Protein AF-A0A8T7L2A3-F1 (afdb_monomer_lite)

Secondary structure (DSSP, 8-state):
-HHHHHHHHHHHHHHHHHHHTT-TTHHHHHHHHHHHHHHHHHHHSTTTHHHHHTT-

Radius of gyration: 16.55 Å; chains: 1; bounding box: 22×34×40 Å

Structure (mmCIF, N/CA/C/O backbone):
data_AF-A0A8T7L2A3-F1
#
_entry.id   AF-A0A8T7L2A3-F1
#
loop_
_atom_site.group_PDB
_atom_site.id
_atom_site.type_symbol
_atom_site.label_atom_id
_atom_site.label_alt_id
_atom_site.label_comp_id
_atom_site.label_asym_id
_atom_site.label_entity_id
_atom_site.label_seq_id
_atom_site.pdbx_PDB_ins_code
_atom_site.Cartn_x
_atom_site.Cartn_y
_atom_site.Cartn_z
_atom_site.occupancy
_atom_site.B_iso_or_equiv
_atom_site.auth_seq_id
_atom_site.auth_comp_id
_atom_site.auth_asym_id
_atom_site.auth_atom_id
_atom_site.pdbx_PDB_model_num
ATOM 1 N N . MET A 1 1 ? 4.482 -26.288 7.716 1.00 61.12 1 MET A N 1
ATOM 2 C CA . MET A 1 1 ? 3.064 -25.922 7.453 1.00 61.12 1 MET A CA 1
ATOM 3 C C . MET A 1 1 ? 2.455 -25.082 8.578 1.00 61.12 1 MET A C 1
ATOM 5 O O . MET A 1 1 ? 1.835 -24.080 8.258 1.00 61.12 1 MET A O 1
ATOM 9 N N . ARG A 1 2 ? 2.663 -25.404 9.870 1.00 72.25 2 ARG A N 1
ATOM 10 C CA . ARG A 1 2 ? 2.196 -24.576 11.011 1.00 72.25 2 ARG A CA 1
ATOM 11 C C . ARG A 1 2 ? 2.657 -23.111 10.964 1.00 72.25 2 ARG A C 1
ATOM 13 O O . ARG A 1 2 ? 1.874 -22.223 11.277 1.00 72.25 2 ARG A O 1
ATOM 20 N N . ASP A 1 3 ? 3.882 -22.855 10.513 1.00 76.62 3 ASP A N 1
ATOM 21 C CA . ASP A 1 3 ? 4.462 -21.502 10.511 1.00 76.62 3 ASP A CA 1
ATOM 22 C C . ASP A 1 3 ? 3.796 -20.561 9.502 1.00 76.62 3 ASP A C 1
ATOM 24 O O . ASP A 1 3 ? 3.735 -19.354 9.715 1.00 76.62 3 ASP A O 1
ATOM 28 N N . PHE A 1 4 ? 3.261 -21.106 8.407 1.00 77.00 4 PHE A N 1
ATOM 29 C CA . PHE A 1 4 ? 2.532 -20.329 7.407 1.00 77.00 4 PHE A CA 1
ATOM 30 C C . PHE A 1 4 ? 1.209 -19.804 7.977 1.00 77.00 4 PHE A C 1
ATOM 32 O O . PHE A 1 4 ? 0.925 -18.611 7.889 1.00 77.00 4 PHE A O 1
ATOM 39 N N . PHE A 1 5 ? 0.451 -20.670 8.655 1.00 77.06 5 PHE A N 1
ATOM 40 C CA . PHE A 1 5 ? -0.780 -20.280 9.344 1.00 77.06 5 PHE A CA 1
ATOM 41 C C . PHE A 1 5 ? -0.517 -19.287 10.481 1.00 77.06 5 PHE A C 1
ATOM 43 O O . PHE A 1 5 ? -1.285 -18.343 10.651 1.00 77.06 5 PHE A O 1
ATOM 50 N N . ALA A 1 6 ? 0.598 -19.436 11.206 1.00 79.31 6 ALA A N 1
ATOM 51 C CA . ALA A 1 6 ? 1.000 -18.471 12.227 1.00 79.31 6 ALA A CA 1
ATOM 52 C C . ALA A 1 6 ? 1.261 -17.074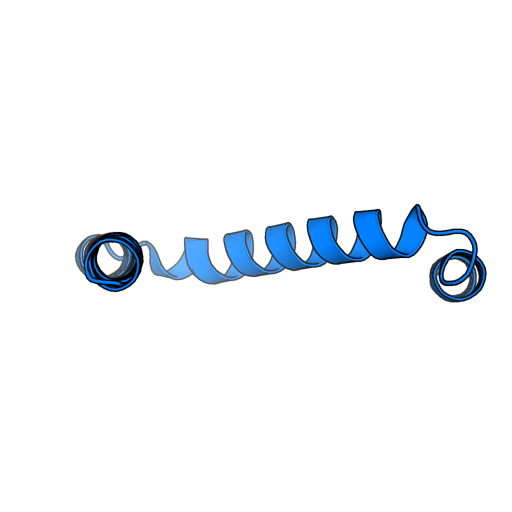 11.626 1.00 79.31 6 ALA A C 1
ATOM 54 O O . ALA A 1 6 ? 0.791 -16.073 12.160 1.00 79.31 6 ALA A O 1
ATOM 55 N N . ARG A 1 7 ? 1.938 -16.995 10.469 1.00 80.62 7 ARG A N 1
ATOM 56 C CA . ARG A 1 7 ? 2.190 -15.727 9.753 1.00 80.62 7 ARG A CA 1
ATOM 57 C C . ARG A 1 7 ? 0.913 -15.080 9.219 1.00 80.62 7 ARG A C 1
ATOM 59 O O . ARG A 1 7 ? 0.776 -13.863 9.295 1.00 80.62 7 ARG A O 1
ATOM 66 N N . MET A 1 8 ? -0.030 -15.877 8.713 1.00 83.94 8 MET A N 1
ATOM 67 C CA . MET A 1 8 ? -1.348 -15.369 8.316 1.00 83.94 8 MET A CA 1
ATOM 68 C C . MET A 1 8 ? -2.131 -14.811 9.514 1.00 83.94 8 MET A C 1
ATOM 70 O O . MET A 1 8 ? -2.822 -13.805 9.368 1.00 83.94 8 MET A O 1
ATOM 74 N N . GLY A 1 9 ? -1.976 -15.409 10.702 1.00 88.88 9 GLY A N 1
ATOM 75 C CA . GLY A 1 9 ? -2.556 -14.902 11.949 1.00 88.88 9 GLY A CA 1
ATOM 76 C C . GLY A 1 9 ? -2.094 -13.482 12.293 1.00 88.88 9 GLY A C 1
ATOM 77 O O . GLY A 1 9 ? -2.923 -12.635 12.615 1.00 88.88 9 GLY A O 1
ATOM 78 N N . ILE A 1 10 ? -0.803 -13.185 12.108 1.00 90.06 10 ILE A N 1
ATOM 79 C CA . ILE A 1 10 ? -0.223 -11.852 12.364 1.00 90.06 10 ILE A CA 1
ATOM 80 C C . ILE A 1 10 ? -0.871 -10.774 11.477 1.00 90.06 10 ILE A C 1
ATOM 82 O O . ILE A 1 10 ? -1.166 -9.673 11.942 1.00 90.06 10 ILE A O 1
ATOM 86 N N . LEU A 1 11 ? -1.139 -11.083 10.203 1.00 88.94 11 LEU A N 1
ATOM 87 C CA . LEU A 1 11 ? -1.835 -10.156 9.301 1.00 88.94 11 LEU A CA 1
ATOM 88 C C . LEU A 1 11 ? -3.275 -9.890 9.763 1.00 88.94 11 LEU A C 1
ATOM 90 O O . LEU A 1 11 ? -3.740 -8.752 9.710 1.00 88.94 11 LEU A O 1
ATOM 94 N N . GLY A 1 12 ? -3.967 -10.919 10.258 1.00 90.62 12 GLY A N 1
ATOM 95 C CA . GLY A 1 12 ? -5.303 -10.779 10.838 1.00 90.62 12 GLY A CA 1
ATOM 96 C C . GLY A 1 12 ? -5.316 -9.898 12.091 1.00 90.62 12 GLY A C 1
ATOM 97 O O . GLY A 1 12 ? -6.177 -9.028 12.221 1.00 90.62 12 GLY A O 1
ATOM 98 N N . GLU A 1 13 ? -4.334 -10.061 12.981 1.00 93.38 13 GLU A N 1
ATOM 99 C CA . GLU A 1 13 ? -4.174 -9.224 14.178 1.00 93.38 13 GLU A CA 1
ATOM 100 C C . GLU A 1 13 ? -3.902 -7.756 13.826 1.00 93.38 13 GLU A C 1
ATOM 102 O O . GLU A 1 13 ? -4.493 -6.854 14.428 1.00 93.38 13 GLU A O 1
ATOM 107 N N . LEU A 1 14 ? -3.071 -7.502 12.809 1.00 90.62 14 LEU A N 1
ATOM 108 C CA . LEU A 1 14 ? -2.807 -6.156 12.304 1.00 90.62 14 LEU A CA 1
ATOM 109 C C . LEU A 1 14 ? -4.082 -5.498 11.756 1.00 90.62 14 LEU A C 1
ATOM 111 O O . LEU A 1 14 ? -4.381 -4.350 12.089 1.00 90.62 14 LEU A O 1
ATOM 115 N N . LEU A 1 15 ? -4.868 -6.222 10.955 1.00 90.50 15 LEU A N 1
ATOM 116 C CA . LEU A 1 15 ? -6.141 -5.718 10.428 1.00 90.50 15 LEU A CA 1
ATOM 117 C C . LEU A 1 15 ? -7.152 -5.447 11.552 1.00 90.50 15 LEU A C 1
ATOM 119 O O . LEU A 1 15 ? -7.804 -4.399 11.559 1.00 90.50 15 LEU A O 1
ATOM 123 N N . ALA A 1 16 ? -7.239 -6.337 12.543 1.00 92.38 16 ALA A N 1
ATOM 124 C CA . ALA A 1 16 ? -8.086 -6.143 13.716 1.00 92.38 16 ALA A CA 1
ATOM 125 C C . ALA A 1 16 ? -7.665 -4.906 14.531 1.00 92.38 16 ALA A C 1
ATOM 127 O O . ALA A 1 16 ? -8.515 -4.145 15.001 1.00 92.38 16 ALA A O 1
ATOM 128 N N . PHE A 1 17 ? -6.360 -4.661 14.668 1.00 93.56 17 PHE A N 1
ATOM 129 C CA . PHE A 1 17 ? -5.817 -3.466 15.311 1.00 93.56 17 PHE A CA 1
ATOM 130 C C . PHE A 1 17 ? -6.199 -2.179 14.569 1.00 93.56 17 PHE A C 1
ATOM 132 O O . PHE A 1 17 ? -6.654 -1.221 15.204 1.00 93.56 17 PHE A O 1
ATOM 139 N N . LEU A 1 18 ? -6.070 -2.161 13.236 1.00 93.69 18 LEU A N 1
ATOM 140 C CA . LEU A 1 18 ? -6.463 -1.015 12.410 1.00 93.69 18 LEU A CA 1
ATOM 141 C C . LEU A 1 18 ? -7.952 -0.690 12.585 1.00 93.69 18 LEU A C 1
ATOM 143 O O . LEU A 1 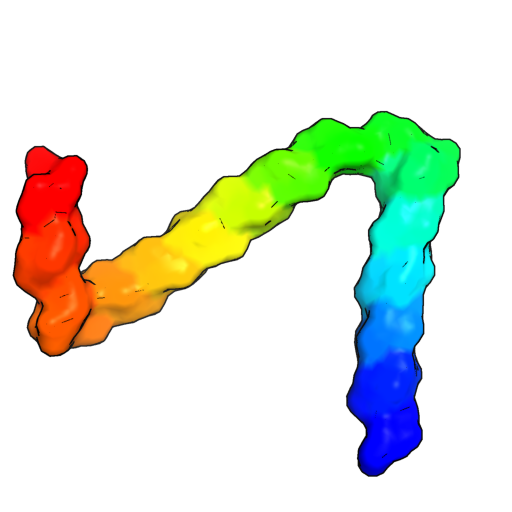18 ? -8.308 0.479 12.752 1.00 93.69 18 LEU A O 1
ATOM 147 N N . TRP A 1 19 ? -8.811 -1.713 12.641 1.00 93.56 19 TRP A N 1
ATOM 148 C CA . TRP A 1 19 ? -10.244 -1.541 12.890 1.00 93.56 19 TRP A CA 1
ATOM 149 C C . TRP A 1 19 ? -10.545 -1.006 14.291 1.00 93.56 19 TRP A C 1
ATOM 151 O O . TRP A 1 19 ? -11.321 -0.059 14.432 1.00 93.56 19 TRP A O 1
ATOM 161 N N . LYS A 1 20 ? -9.897 -1.558 15.328 1.00 95.94 20 LYS A N 1
ATOM 162 C CA . LYS A 1 20 ? -10.061 -1.095 16.717 1.00 95.94 20 LYS A CA 1
ATOM 163 C C . LYS A 1 20 ? -9.669 0.372 16.891 1.00 95.94 20 LYS A C 1
ATOM 165 O O . LYS A 1 20 ? -10.322 1.085 17.646 1.00 95.94 20 LYS A O 1
ATOM 170 N N . ARG A 1 21 ? -8.630 0.835 16.188 1.00 95.94 21 ARG A N 1
ATOM 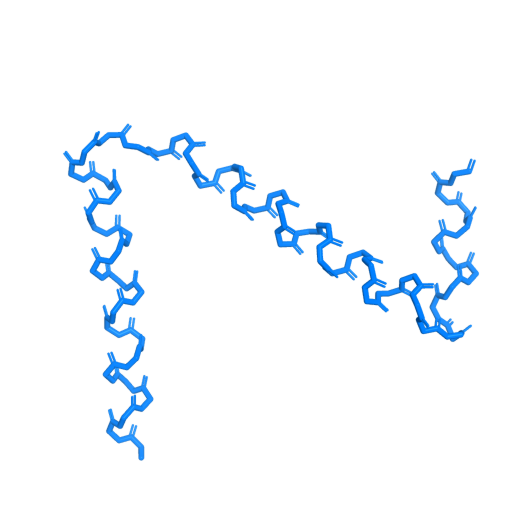171 C CA . ARG A 1 21 ? -8.156 2.231 16.243 1.00 95.94 21 ARG A CA 1
ATOM 172 C C . ARG A 1 21 ? -8.814 3.169 15.237 1.00 95.94 21 ARG A C 1
ATOM 174 O O . ARG A 1 21 ? -8.446 4.336 15.176 1.00 95.94 21 ARG A O 1
ATOM 181 N N . LYS A 1 22 ? -9.786 2.680 14.468 1.00 93.94 22 LYS A N 1
ATOM 182 C CA . LYS A 1 22 ? -10.465 3.442 13.417 1.00 93.94 22 LYS A CA 1
ATOM 183 C C . LYS A 1 22 ? -9.553 3.951 12.290 1.00 93.94 22 LYS A C 1
ATOM 185 O O . LYS A 1 22 ? -9.863 4.931 11.619 1.00 93.94 22 LYS A O 1
ATOM 190 N N . LEU A 1 23 ? -8.442 3.260 12.040 1.00 95.06 23 LEU A N 1
ATOM 191 C CA . LEU A 1 23 ? -7.462 3.587 10.999 1.00 95.06 23 LEU A CA 1
ATOM 192 C C . LEU A 1 23 ? -7.823 2.969 9.636 1.00 95.06 23 LEU A C 1
ATOM 194 O O . LEU A 1 23 ? -6.944 2.619 8.853 1.00 95.06 23 LEU A O 1
ATOM 198 N N . TYR A 1 24 ? -9.115 2.829 9.330 1.00 91.69 24 TYR A N 1
ATOM 199 C CA . TYR A 1 24 ? -9.598 2.201 8.088 1.00 91.69 24 TYR A CA 1
ATOM 200 C C . TYR A 1 24 ? -9.090 2.924 6.832 1.00 91.69 24 TYR A C 1
ATOM 202 O O . TYR A 1 24 ? -8.882 2.306 5.794 1.00 91.69 24 TYR A O 1
ATOM 210 N N . TRP A 1 25 ? -8.830 4.228 6.953 1.00 93.44 25 TRP A N 1
ATOM 211 C CA . TRP A 1 25 ? -8.273 5.082 5.905 1.00 93.44 25 TRP A CA 1
ATOM 212 C C . TRP A 1 25 ? -6.865 4.678 5.449 1.00 93.44 25 TRP A C 1
ATOM 214 O O . TRP A 1 25 ? -6.462 5.028 4.342 1.00 93.44 25 TRP A O 1
ATOM 224 N N . LEU A 1 26 ? -6.122 3.909 6.253 1.00 93.75 26 LEU A N 1
ATOM 225 C CA . LEU A 1 26 ? -4.820 3.379 5.840 1.00 93.75 26 LEU A CA 1
ATOM 226 C C . LEU A 1 26 ? -4.946 2.239 4.828 1.00 93.75 26 LEU A C 1
ATOM 228 O O . LEU A 1 26 ? -4.016 2.023 4.058 1.00 93.75 26 LEU A O 1
ATOM 232 N N . ILE A 1 27 ? -6.078 1.531 4.791 1.00 91.81 27 ILE A N 1
ATOM 233 C CA . ILE A 1 27 ? -6.278 0.413 3.862 1.00 91.81 27 ILE A CA 1
ATOM 234 C C . ILE A 1 27 ? -6.201 0.900 2.405 1.00 91.81 27 ILE A C 1
ATOM 236 O O . ILE A 1 27 ? -5.382 0.353 1.667 1.00 91.81 27 ILE A O 1
ATOM 240 N N . PRO A 1 28 ? -6.935 1.953 1.983 1.00 94.69 28 PRO A N 1
ATOM 241 C CA . PRO A 1 28 ? -6.770 2.543 0.654 1.00 94.69 28 PRO A CA 1
ATOM 242 C C . PRO A 1 28 ? -5.326 2.937 0.328 1.00 94.69 28 PRO A C 1
ATOM 244 O O . PRO A 1 28 ? -4.845 2.640 -0.761 1.00 94.69 28 PRO A O 1
ATOM 247 N N . MET A 1 29 ? -4.612 3.556 1.275 1.00 95.69 29 MET A N 1
ATOM 248 C CA . MET A 1 29 ? -3.214 3.957 1.076 1.00 95.69 29 MET A CA 1
ATOM 249 C C . MET A 1 29 ? -2.310 2.740 0.829 1.00 95.69 29 MET A C 1
ATOM 251 O O . MET A 1 29 ? -1.536 2.727 -0.124 1.00 95.69 29 MET A O 1
ATOM 255 N N . ILE A 1 30 ? -2.438 1.689 1.645 1.00 93.75 30 ILE A N 1
ATOM 256 C CA . ILE A 1 30 ? -1.677 0.441 1.489 1.00 93.75 30 ILE A CA 1
ATOM 257 C C . ILE A 1 30 ? -1.982 -0.216 0.137 1.00 93.75 30 ILE A C 1
ATOM 259 O O . ILE A 1 30 ? -1.062 -0.675 -0.536 1.00 93.75 30 ILE A O 1
ATOM 263 N N . VAL A 1 31 ? -3.249 -0.231 -0.291 1.00 95.94 31 VAL A N 1
ATOM 264 C CA . VAL A 1 31 ? -3.650 -0.774 -1.599 1.00 95.94 31 VAL A CA 1
ATOM 265 C C . VAL A 1 31 ? -2.970 -0.016 -2.737 1.00 95.94 31 VAL A C 1
ATOM 267 O O . VAL A 1 31 ? -2.393 -0.646 -3.619 1.00 95.94 31 VAL A O 1
ATOM 270 N N . VAL A 1 32 ? -2.968 1.319 -2.698 1.00 97.12 32 VAL A N 1
ATOM 271 C CA . VAL A 1 32 ? -2.279 2.145 -3.703 1.00 97.12 32 VAL A CA 1
ATOM 272 C C . VAL A 1 32 ? -0.778 1.847 -3.728 1.00 97.12 32 VAL A C 1
ATOM 274 O O . VAL A 1 32 ? -0.210 1.673 -4.803 1.00 97.12 32 VAL A O 1
ATOM 277 N N . LEU A 1 33 ? -0.132 1.709 -2.566 1.00 97.06 33 LEU A N 1
ATOM 278 C CA . LEU A 1 33 ? 1.290 1.355 -2.493 1.00 97.06 33 LEU A CA 1
ATOM 279 C C . LEU A 1 33 ? 1.582 -0.025 -3.097 1.00 97.06 33 LEU A C 1
ATOM 281 O O . LEU A 1 33 ? 2.551 -0.173 -3.838 1.00 97.06 33 LEU A O 1
ATOM 285 N N . ILE A 1 34 ? 0.737 -1.026 -2.835 1.00 97.00 34 ILE A N 1
ATOM 286 C CA . ILE A 1 34 ? 0.868 -2.359 -3.444 1.00 97.00 34 ILE A CA 1
ATOM 287 C C . ILE A 1 34 ? 0.710 -2.267 -4.963 1.00 97.00 34 ILE A C 1
ATOM 289 O O . ILE A 1 34 ? 1.500 -2.860 -5.693 1.00 97.00 34 ILE A O 1
ATOM 293 N N . ILE A 1 35 ? -0.267 -1.494 -5.443 1.00 96.31 35 ILE A N 1
ATOM 294 C CA . ILE A 1 35 ? -0.469 -1.252 -6.874 1.00 96.31 35 ILE A CA 1
ATOM 295 C C . ILE A 1 35 ? 0.789 -0.631 -7.496 1.00 96.31 35 ILE A C 1
ATOM 297 O O . ILE A 1 35 ? 1.238 -1.105 -8.536 1.00 96.31 35 ILE A O 1
ATOM 301 N N . PHE A 1 36 ? 1.415 0.357 -6.849 1.00 95.06 36 PHE A N 1
ATOM 302 C CA . PHE A 1 36 ? 2.683 0.926 -7.317 1.00 95.06 36 PHE A CA 1
ATOM 303 C C . PHE A 1 36 ? 3.812 -0.102 -7.363 1.00 95.06 36 PHE A C 1
ATOM 305 O O . PHE A 1 36 ? 4.536 -0.156 -8.353 1.00 95.06 36 PHE A O 1
ATOM 312 N N . VAL A 1 37 ? 3.956 -0.945 -6.337 1.00 96.25 37 VAL A N 1
ATOM 313 C CA . VAL A 1 37 ? 4.955 -2.026 -6.344 1.00 96.25 37 VAL A CA 1
ATOM 314 C C . 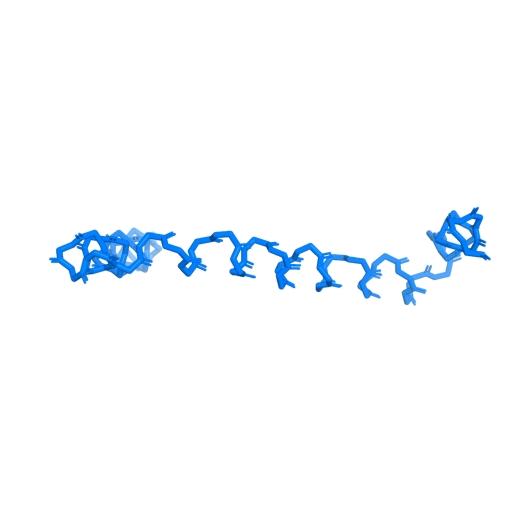VAL A 1 37 ? 4.724 -2.966 -7.527 1.00 96.25 37 VAL A C 1
ATOM 316 O O . VAL A 1 37 ? 5.667 -3.286 -8.248 1.00 96.25 37 VAL A O 1
ATOM 319 N N . VAL A 1 38 ? 3.473 -3.363 -7.776 1.00 94.06 38 VAL A N 1
ATOM 320 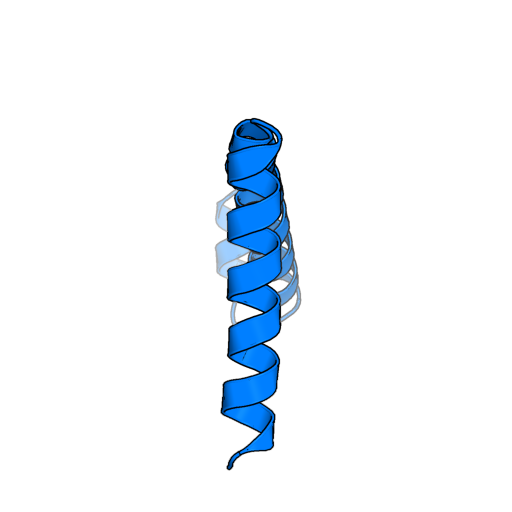C CA . VAL A 1 38 ? 3.111 -4.189 -8.936 1.00 94.06 38 VAL A CA 1
ATOM 321 C C . VAL A 1 38 ? 3.460 -3.472 -10.240 1.00 94.06 38 VAL A C 1
ATOM 323 O O . VAL A 1 38 ? 4.104 -4.066 -11.101 1.00 94.06 38 VAL A O 1
ATOM 326 N N . PHE A 1 39 ? 3.117 -2.190 -10.376 1.00 92.06 39 PHE A N 1
ATOM 327 C CA . PHE A 1 39 ? 3.462 -1.396 -11.555 1.00 92.06 39 PHE A CA 1
ATOM 328 C C . PHE A 1 39 ? 4.971 -1.298 -11.788 1.00 92.06 39 PHE A C 1
ATOM 330 O O . PHE A 1 39 ? 5.410 -1.435 -12.925 1.00 92.06 39 PHE A O 1
ATOM 337 N N . ILE A 1 40 ? 5.775 -1.119 -10.738 1.00 91.94 40 ILE A N 1
ATOM 338 C CA . ILE A 1 40 ? 7.241 -1.070 -10.838 1.00 91.94 40 ILE A CA 1
ATOM 339 C C . ILE A 1 40 ? 7.793 -2.413 -11.332 1.00 91.94 40 ILE A C 1
ATOM 341 O O . ILE A 1 40 ? 8.653 -2.453 -12.214 1.00 91.94 40 ILE A O 1
ATOM 345 N N . ILE A 1 41 ? 7.277 -3.528 -10.810 1.00 92.56 41 ILE A N 1
ATOM 346 C CA . ILE A 1 41 ? 7.697 -4.868 -11.240 1.00 92.56 41 ILE A CA 1
ATOM 347 C C . ILE A 1 41 ? 7.326 -5.097 -12.712 1.00 92.56 41 ILE A C 1
ATOM 349 O O . ILE A 1 41 ? 8.151 -5.566 -13.493 1.00 92.56 41 ILE A O 1
ATOM 353 N N . LEU A 1 42 ? 6.116 -4.712 -13.123 1.00 90.88 42 LEU A N 1
ATOM 354 C CA . LEU A 1 42 ? 5.674 -4.831 -14.515 1.00 90.88 42 LEU A CA 1
ATOM 355 C C . LEU A 1 42 ? 6.434 -3.884 -15.460 1.00 90.88 42 LEU A C 1
ATOM 357 O O . LEU A 1 42 ? 6.722 -4.254 -16.594 1.00 90.88 42 LEU A O 1
ATOM 361 N N . GLY A 1 43 ? 6.804 -2.686 -15.011 1.00 88.75 43 GLY A N 1
ATOM 362 C CA . GLY A 1 43 ? 7.580 -1.727 -15.805 1.00 88.75 43 GLY A CA 1
ATOM 363 C C . GLY A 1 43 ? 9.056 -2.089 -15.961 1.00 88.75 43 GLY A C 1
ATOM 364 O O . GLY A 1 43 ? 9.681 -1.671 -16.930 1.00 88.75 43 GLY A O 1
ATOM 365 N N . SER A 1 44 ? 9.612 -2.873 -15.036 1.00 86.19 44 SER A N 1
ATOM 366 C CA . SER A 1 44 ? 11.022 -3.294 -15.062 1.00 86.19 44 SER A CA 1
ATOM 367 C C . SER A 1 44 ? 11.275 -4.588 -15.843 1.00 86.19 44 SER A C 1
ATOM 369 O O . SER A 1 44 ? 12.425 -4.901 -16.147 1.00 86.19 44 SER A O 1
ATOM 371 N N . ASN A 1 45 ? 10.227 -5.338 -16.194 1.00 89.12 45 ASN A N 1
ATOM 372 C CA . ASN A 1 45 ? 10.347 -6.539 -17.016 1.00 89.12 45 ASN A CA 1
ATOM 373 C C . ASN A 1 45 ? 10.266 -6.185 -18.521 1.00 89.12 45 ASN A C 1
ATOM 375 O O . ASN A 1 45 ? 9.240 -5.652 -18.953 1.00 89.12 45 ASN A O 1
ATOM 379 N N . PRO A 1 46 ? 11.279 -6.539 -19.343 1.00 89.81 46 PRO A N 1
ATOM 380 C CA . PRO A 1 46 ? 11.326 -6.199 -20.770 1.00 89.81 46 PRO A CA 1
ATOM 381 C C . PRO A 1 46 ? 10.104 -6.643 -21.585 1.00 89.81 46 PRO A C 1
ATOM 383 O O . PRO A 1 46 ? 9.746 -5.988 -22.559 1.00 89.81 46 PRO A O 1
ATOM 386 N N . ALA A 1 47 ? 9.452 -7.745 -21.198 1.00 89.88 47 ALA A N 1
ATOM 387 C CA . ALA A 1 47 ? 8.277 -8.263 -21.899 1.00 89.88 47 ALA A CA 1
ATOM 388 C C . ALA A 1 47 ? 7.003 -7.444 -21.622 1.00 89.88 47 ALA A C 1
ATOM 390 O O . ALA A 1 47 ? 6.129 -7.354 -22.481 1.00 89.88 47 ALA A O 1
ATOM 391 N N . THR A 1 48 ? 6.883 -6.851 -20.431 1.00 88.50 48 THR A N 1
ATOM 392 C CA . THR A 1 48 ? 5.704 -6.073 -20.008 1.00 88.50 48 THR A CA 1
ATOM 393 C C . THR A 1 48 ? 5.907 -4.558 -20.113 1.00 88.50 48 THR A C 1
ATOM 395 O O . THR A 1 48 ? 4.934 -3.804 -20.123 1.00 88.50 48 THR A O 1
ATOM 398 N N . GLN A 1 49 ? 7.154 -4.114 -20.271 1.00 86.56 49 GLN A N 1
ATOM 399 C CA . GLN A 1 49 ? 7.564 -2.718 -20.420 1.00 86.56 49 GLN A CA 1
ATOM 400 C C . GLN A 1 49 ? 6.821 -1.947 -21.541 1.00 86.56 49 GLN A C 1
ATOM 402 O O . GLN A 1 49 ? 6.374 -0.831 -21.264 1.00 86.56 49 GLN A O 1
ATOM 407 N N . PRO A 1 50 ? 6.580 -2.495 -22.756 1.00 86.56 50 PRO A N 1
ATOM 408 C CA . PRO A 1 50 ? 5.862 -1.767 -23.810 1.00 86.56 50 PRO A CA 1
ATOM 409 C C . PRO A 1 50 ? 4.427 -1.376 -23.432 1.00 86.56 50 PRO A C 1
ATOM 411 O O . PRO A 1 50 ? 3.961 -0.317 -23.832 1.00 86.56 50 PRO A O 1
ATOM 414 N N . PHE A 1 51 ? 3.731 -2.190 -22.631 1.00 83.75 51 PHE A N 1
ATOM 415 C CA . PHE A 1 51 ? 2.355 -1.910 -22.205 1.00 83.75 51 PHE A CA 1
ATOM 416 C C . PHE A 1 51 ? 2.295 -0.784 -21.171 1.00 83.75 51 PHE A C 1
ATOM 418 O O . PHE A 1 51 ? 1.383 0.038 -21.205 1.00 83.75 51 PHE A O 1
ATOM 425 N N . ILE A 1 52 ? 3.291 -0.705 -20.285 1.00 86.81 52 ILE A N 1
ATOM 426 C CA . ILE A 1 52 ? 3.398 0.380 -19.302 1.00 86.81 52 ILE A CA 1
ATOM 427 C C . ILE A 1 52 ? 3.636 1.717 -20.004 1.00 86.81 52 ILE A C 1
ATOM 429 O O . ILE A 1 52 ? 3.020 2.710 -19.632 1.00 86.81 52 ILE A O 1
ATOM 433 N N . TYR A 1 53 ? 4.456 1.741 -21.056 1.00 81.81 53 TYR A N 1
ATOM 434 C CA . TYR A 1 53 ? 4.691 2.959 -21.832 1.00 81.81 53 TYR A CA 1
ATOM 435 C C . TYR A 1 53 ? 3.470 3.472 -22.584 1.00 81.81 53 TYR A C 1
ATOM 437 O O . TYR A 1 53 ? 3.430 4.646 -22.893 1.00 81.81 53 TYR A O 1
ATOM 445 N N . THR A 1 54 ? 2.466 2.643 -22.870 1.00 84.25 54 THR A N 1
ATOM 446 C CA . THR A 1 54 ? 1.234 3.147 -23.506 1.00 84.25 54 THR A CA 1
ATOM 447 C C . THR A 1 54 ? 0.304 3.892 -22.547 1.00 84.25 54 THR A C 1
ATOM 449 O O . THR A 1 54 ? -0.620 4.562 -22.999 1.00 84.25 54 THR A O 1
ATOM 452 N N . LEU A 1 55 ? 0.513 3.767 -21.231 1.00 80.31 55 LEU A N 1
ATOM 453 C CA . LEU A 1 55 ? -0.304 4.426 -20.208 1.00 80.31 55 LEU A CA 1
ATOM 454 C C . LEU A 1 55 ? 0.159 5.862 -19.892 1.00 80.31 55 LEU A C 1
ATOM 456 O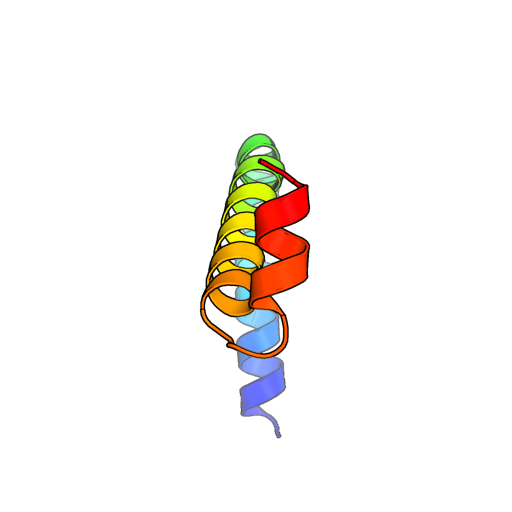 O . LEU A 1 55 ? -0.532 6.549 -19.139 1.00 80.31 55 LEU A O 1
ATOM 460 N N . PHE A 1 56 ? 1.297 6.301 -20.442 1.00 75.12 56 PHE A N 1
ATOM 461 C CA . PHE A 1 56 ? 1.940 7.597 -20.190 1.00 75.12 56 PHE A CA 1
ATOM 462 C C . PHE A 1 56 ? 2.432 8.226 -21.495 1.00 75.12 56 PHE A C 1
ATOM 464 O O . PHE A 1 56 ? 2.400 9.473 -21.580 1.00 75.12 56 PHE A O 1
#

Foldseek 3Di:
DVVVVVVVVVVVVVVVVCVVVVVVVVVVVVVVVVVVVVLVVQCPDPVNVVVSVVVD

Sequence (56 aa):
MRDFFARMGILGELLAFLWKRKLYWLIPMIVVLIIFVVFIILGSNPATQPFIYTLF

pLDDT: mean 88.99, std 7.25, range [61.12, 97.12]